Protein AF-A0A3A4KRW4-F1 (afdb_monomer)

Foldseek 3Di:
DVVVLCCLCVPQLVVLQVQLDDDDLDDDPVSVVVSNVRNCLSDVPPNHSNNVSVVVSVVVVVVVVVVVVVVVVVVVVVVVVVVVVVVVVVVD

Mean predicted aligned error: 8.27 Å

Sequence (92 aa):
METMRKHLDEDLLRTARRLARLNGFGTLPSSVVMKEAFEKKAEGAPDSAGRQYRAAVDVVVAMRDTYDAVIQKLTAQDQANAAAINQATEGA

Structure (mmCIF, N/CA/C/O backbone):
data_AF-A0A3A4KRW4-F1
#
_entry.id   AF-A0A3A4KRW4-F1
#
loop_
_atom_site.group_PDB
_atom_site.id
_atom_site.type_symbol
_atom_site.label_atom_id
_atom_site.label_alt_id
_atom_site.label_comp_id
_atom_site.label_asym_id
_atom_site.label_entity_id
_atom_site.label_seq_id
_atom_site.pdbx_PDB_ins_code
_atom_site.Cartn_x
_atom_site.Cartn_y
_atom_site.Cartn_z
_atom_site.occupancy
_atom_site.B_iso_or_equiv
_atom_site.auth_seq_id
_atom_site.auth_comp_id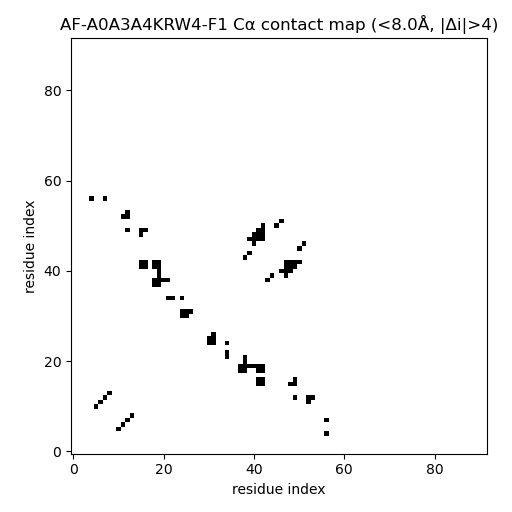
_atom_site.auth_asym_id
_atom_site.auth_atom_id
_atom_site.pdbx_PDB_model_num
ATOM 1 N N . MET A 1 1 ? -10.300 10.372 5.729 1.00 57.47 1 MET A N 1
ATOM 2 C CA . MET A 1 1 ? -10.111 8.910 5.569 1.00 57.47 1 MET A CA 1
ATOM 3 C C . MET A 1 1 ? -9.858 8.554 4.116 1.00 57.47 1 MET A C 1
ATOM 5 O O . MET A 1 1 ? -8.775 8.075 3.808 1.00 57.47 1 MET A O 1
ATOM 9 N N . GLU A 1 2 ? -10.777 8.906 3.216 1.00 63.22 2 GLU A N 1
ATOM 10 C CA . GLU A 1 2 ? -10.552 8.858 1.765 1.00 63.22 2 GLU A CA 1
ATOM 11 C C . GLU A 1 2 ? -9.288 9.622 1.351 1.00 63.22 2 GLU A C 1
ATOM 13 O O . GLU A 1 2 ? -8.540 9.151 0.514 1.00 63.22 2 GLU A O 1
ATOM 18 N N . THR A 1 3 ? -8.959 10.714 2.045 1.00 75.19 3 THR A N 1
ATOM 19 C CA . THR A 1 3 ? -7.742 11.513 1.845 1.00 75.19 3 THR A CA 1
ATOM 20 C C . THR A 1 3 ? -6.430 10.734 1.978 1.00 75.19 3 THR A C 1
ATOM 22 O O . THR A 1 3 ? -5.553 10.914 1.146 1.00 75.19 3 THR A O 1
ATOM 25 N N . MET A 1 4 ? -6.267 9.860 2.983 1.00 73.75 4 MET A N 1
ATOM 26 C CA . MET A 1 4 ? -5.009 9.111 3.170 1.00 73.75 4 MET A CA 1
ATOM 27 C C . MET A 1 4 ? -4.825 8.075 2.064 1.00 73.75 4 MET A C 1
ATOM 29 O O . MET A 1 4 ? -3.769 8.011 1.441 1.00 73.75 4 MET A O 1
ATOM 33 N N . ARG A 1 5 ? -5.878 7.297 1.793 1.00 73.31 5 ARG A N 1
ATOM 34 C CA . ARG A 1 5 ? -5.878 6.314 0.710 1.00 73.31 5 ARG A CA 1
ATOM 35 C C . ARG A 1 5 ? -5.677 6.995 -0.641 1.00 73.31 5 ARG A C 1
ATOM 37 O O . ARG A 1 5 ? -4.837 6.567 -1.416 1.00 73.31 5 ARG A O 1
ATOM 44 N N . LYS A 1 6 ? -6.355 8.121 -0.861 1.00 80.00 6 LYS A N 1
ATOM 45 C CA . LYS A 1 6 ? -6.207 8.964 -2.044 1.00 80.00 6 LYS A CA 1
ATOM 46 C C . LYS A 1 6 ? -4.780 9.480 -2.207 1.00 80.00 6 LYS A C 1
ATOM 48 O O . LYS A 1 6 ? -4.253 9.363 -3.296 1.00 80.00 6 LYS A O 1
ATOM 53 N N . HIS A 1 7 ? -4.114 9.972 -1.164 1.00 74.88 7 HIS A N 1
ATOM 54 C CA . HIS A 1 7 ? -2.715 10.407 -1.284 1.00 74.88 7 HIS A CA 1
ATOM 55 C C . HIS A 1 7 ? -1.759 9.249 -1.594 1.00 74.88 7 HIS A C 1
ATOM 57 O O . HIS A 1 7 ? -0.878 9.377 -2.444 1.00 74.88 7 HIS A O 1
ATOM 63 N N . LEU A 1 8 ? -1.951 8.097 -0.950 1.00 74.69 8 LEU A N 1
ATOM 64 C CA . LEU A 1 8 ? -1.141 6.907 -1.214 1.00 74.69 8 LEU A CA 1
ATOM 65 C C . LEU A 1 8 ? -1.349 6.382 -2.647 1.00 74.69 8 LEU A C 1
ATOM 67 O O . LEU A 1 8 ? -0.379 6.051 -3.333 1.00 74.69 8 LEU A O 1
ATOM 71 N N . ASP A 1 9 ? -2.590 6.382 -3.131 1.00 73.25 9 ASP A N 1
ATOM 72 C CA . ASP A 1 9 ? -2.933 5.896 -4.466 1.00 73.25 9 ASP A CA 1
ATOM 73 C C . ASP A 1 9 ? -2.645 6.921 -5.579 1.00 73.25 9 ASP A C 1
ATOM 75 O O . ASP A 1 9 ? -2.204 6.552 -6.668 1.00 73.25 9 ASP A O 1
ATOM 79 N N . GLU A 1 10 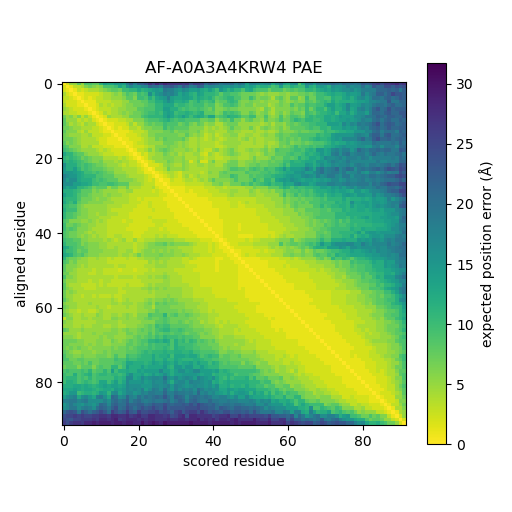? -2.868 8.214 -5.352 1.00 76.00 10 GLU A N 1
ATOM 80 C CA . GLU A 1 10 ? -2.748 9.249 -6.386 1.00 76.00 10 GLU A CA 1
ATOM 81 C C . GLU A 1 10 ? -1.339 9.818 -6.521 1.00 76.00 10 GLU A C 1
ATOM 83 O O . GLU A 1 10 ? -0.962 10.195 -7.631 1.00 76.00 10 GLU A O 1
ATOM 88 N N . ASP A 1 11 ? -0.545 9.889 -5.449 1.00 75.94 11 ASP A N 1
ATOM 89 C CA . ASP A 1 11 ? 0.768 10.540 -5.508 1.00 75.94 11 ASP A CA 1
ATOM 90 C C . ASP A 1 11 ? 1.903 9.524 -5.681 1.00 75.94 11 ASP A C 1
ATOM 92 O O . ASP A 1 11 ? 2.737 9.658 -6.588 1.00 75.94 11 ASP A O 1
ATOM 96 N N . LEU A 1 12 ? 1.904 8.456 -4.882 1.00 72.25 12 LEU A N 1
ATOM 97 C CA . LEU A 1 12 ? 2.954 7.433 -4.903 1.00 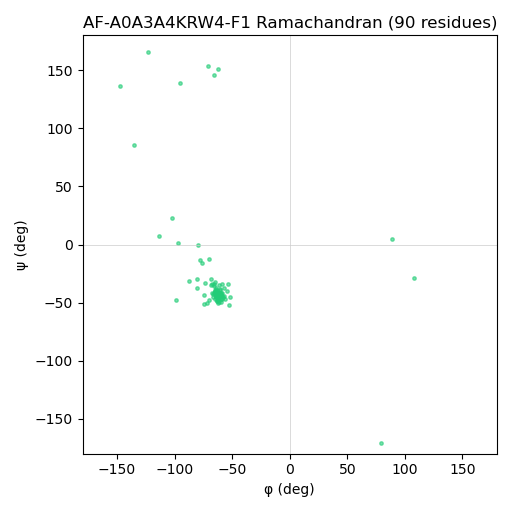72.25 12 LEU A CA 1
ATOM 98 C C . LEU A 1 12 ? 2.838 6.508 -6.122 1.00 72.25 12 LEU A C 1
ATOM 100 O O . LEU A 1 12 ? 3.800 6.377 -6.886 1.00 72.25 12 LEU A O 1
ATOM 104 N N . LEU A 1 13 ? 1.657 5.935 -6.389 1.00 77.06 13 LEU A N 1
ATOM 105 C CA . LEU A 1 13 ? 1.489 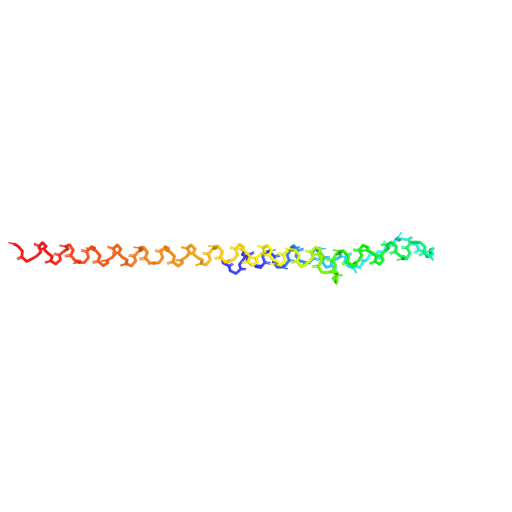5.062 -7.563 1.00 77.06 13 LEU A CA 1
ATOM 106 C C . LEU A 1 13 ? 1.605 5.829 -8.881 1.00 77.06 13 LEU A C 1
ATOM 108 O O . LEU A 1 13 ? 2.128 5.293 -9.858 1.00 77.06 13 LEU A O 1
ATOM 112 N N . ARG A 1 14 ? 1.163 7.090 -8.938 1.00 81.88 14 ARG A N 1
ATOM 113 C CA . ARG A 1 14 ? 1.326 7.924 -10.141 1.00 81.88 14 ARG A CA 1
ATOM 114 C C . ARG A 1 14 ? 2.796 8.183 -10.451 1.00 81.88 14 ARG A C 1
ATOM 116 O O . ARG A 1 14 ? 3.177 8.173 -11.621 1.00 81.88 14 ARG A O 1
ATOM 123 N N . THR A 1 15 ? 3.621 8.377 -9.425 1.00 79.81 15 THR A N 1
ATOM 124 C CA . THR A 1 15 ? 5.070 8.543 -9.586 1.00 79.81 15 THR A CA 1
ATOM 125 C C . THR A 1 15 ? 5.716 7.254 -10.093 1.00 79.81 15 THR A C 1
ATOM 127 O O . THR A 1 15 ? 6.446 7.296 -11.082 1.00 79.81 15 THR A O 1
ATOM 130 N N . ALA A 1 16 ? 5.362 6.097 -9.524 1.00 77.12 16 ALA A N 1
ATOM 131 C CA . ALA A 1 16 ? 5.831 4.799 -10.018 1.00 77.12 16 ALA A CA 1
ATOM 132 C C . ALA A 1 16 ? 5.418 4.546 -11.482 1.00 77.12 16 ALA A C 1
ATOM 134 O O . ALA A 1 16 ? 6.238 4.139 -12.301 1.00 77.12 16 ALA A O 1
ATOM 135 N N . ARG A 1 17 ? 4.178 4.883 -11.860 1.00 80.81 17 ARG A N 1
ATOM 136 C CA . ARG A 1 17 ? 3.692 4.758 -13.247 1.00 80.81 17 ARG A CA 1
ATOM 137 C C . ARG A 1 17 ? 4.412 5.680 -14.231 1.00 80.81 17 ARG A C 1
ATOM 139 O O . ARG A 1 17 ? 4.568 5.315 -15.392 1.00 80.81 17 ARG A O 1
ATOM 146 N N . ARG A 1 18 ? 4.860 6.865 -13.805 1.00 82.94 18 ARG A N 1
ATOM 147 C CA . ARG A 1 18 ? 5.665 7.760 -14.657 1.00 82.94 18 ARG A CA 1
ATOM 148 C C . ARG A 1 18 ? 7.024 7.152 -14.996 1.00 82.94 18 ARG A C 1
ATOM 150 O O . ARG A 1 18 ? 7.492 7.322 -16.115 1.00 82.94 18 ARG A O 1
ATOM 157 N N . LEU A 1 19 ? 7.609 6.395 -14.070 1.00 81.38 19 LEU A N 1
ATOM 158 C CA . LEU A 1 19 ? 8.869 5.682 -14.293 1.00 81.38 19 LEU A CA 1
ATOM 159 C C . LEU A 1 19 ? 8.730 4.503 -15.272 1.00 81.38 19 LEU A C 1
ATOM 161 O O . LEU A 1 19 ? 9.736 4.012 -15.767 1.00 81.38 19 LEU A O 1
ATOM 165 N N . ALA A 1 20 ? 7.504 4.084 -15.604 1.00 81.81 20 ALA A N 1
ATOM 166 C CA . ALA A 1 20 ? 7.244 3.061 -16.618 1.00 81.81 20 ALA A CA 1
ATOM 167 C C . ALA A 1 20 ? 7.315 3.590 -18.065 1.00 81.81 20 ALA A C 1
ATOM 169 O O . ALA A 1 20 ? 7.066 2.835 -19.001 1.00 81.81 20 ALA A O 1
ATOM 170 N N . ARG A 1 21 ? 7.590 4.888 -18.266 1.00 84.12 21 ARG A N 1
ATOM 171 C CA . ARG A 1 21 ? 7.730 5.510 -19.592 1.00 84.12 21 ARG A CA 1
ATOM 172 C C . ARG A 1 21 ? 8.952 6.419 -19.618 1.00 84.12 21 ARG A C 1
ATOM 174 O O . ARG A 1 21 ? 8.848 7.622 -19.381 1.00 84.12 21 ARG A O 1
ATOM 181 N N . LEU A 1 22 ? 10.112 5.835 -19.896 1.00 84.12 22 LEU A N 1
ATOM 182 C CA . LEU A 1 22 ? 11.394 6.533 -19.891 1.00 84.12 22 LEU A CA 1
ATOM 183 C C . LEU A 1 22 ? 11.781 7.001 -21.297 1.00 84.12 22 LEU A C 1
ATOM 185 O O . LEU A 1 22 ? 11.642 6.288 -22.292 1.00 84.12 22 LEU A O 1
ATOM 189 N N . ASN A 1 23 ? 12.314 8.218 -21.376 1.00 83.81 23 ASN A N 1
ATOM 190 C CA . ASN A 1 23 ? 12.849 8.819 -22.597 1.00 83.81 23 ASN A CA 1
ATOM 191 C C . ASN A 1 23 ? 14.315 9.222 -22.376 1.00 83.81 23 ASN A C 1
ATOM 193 O O . ASN A 1 23 ? 14.781 9.270 -21.242 1.00 83.81 23 ASN A O 1
ATOM 197 N N . GLY A 1 24 ? 15.045 9.516 -23.457 1.00 84.44 24 GLY A N 1
ATOM 198 C CA . GLY A 1 24 ? 16.415 10.048 -23.374 1.00 84.44 24 GLY A CA 1
ATOM 199 C C . GLY A 1 24 ? 17.539 9.008 -23.319 1.00 84.44 24 GLY A C 1
ATOM 200 O O . GLY A 1 24 ? 18.699 9.384 -23.227 1.00 84.44 24 GLY A O 1
ATOM 201 N N . PHE A 1 25 ? 17.226 7.714 -23.437 1.00 83.50 25 PHE A N 1
ATOM 202 C CA . PHE A 1 25 ? 18.234 6.644 -23.473 1.00 83.50 25 PHE A CA 1
ATOM 203 C C . PHE A 1 25 ? 18.961 6.532 -24.829 1.00 83.50 25 PHE A C 1
ATOM 205 O O . PHE A 1 25 ? 20.014 5.912 -24.909 1.00 83.50 25 PHE A O 1
ATOM 212 N N . GLY A 1 26 ? 18.436 7.139 -25.898 1.00 86.44 26 GLY A N 1
ATOM 213 C CA . GLY A 1 26 ? 18.962 6.968 -27.258 1.00 86.44 26 GLY A CA 1
ATOM 214 C C . GLY A 1 26 ? 18.503 5.657 -27.910 1.00 86.44 26 GLY A C 1
ATOM 215 O O . GLY A 1 26 ? 17.617 4.975 -27.396 1.00 86.44 26 GLY A O 1
ATOM 216 N N . THR A 1 27 ? 19.083 5.322 -29.064 1.00 89.69 27 THR A N 1
ATOM 217 C CA . THR A 1 27 ? 18.617 4.232 -29.950 1.00 89.69 27 THR A CA 1
ATOM 218 C C . THR A 1 27 ? 19.589 3.058 -30.074 1.00 89.69 27 THR A C 1
ATOM 220 O O . THR A 1 27 ? 19.367 2.159 -30.884 1.00 89.69 27 THR A O 1
ATOM 223 N N . LEU A 1 28 ? 20.669 3.042 -29.288 1.00 93.38 28 LEU A N 1
ATOM 224 C CA . LEU A 1 28 ? 21.594 1.912 -29.277 1.00 93.38 28 LEU A CA 1
ATOM 225 C C . LEU A 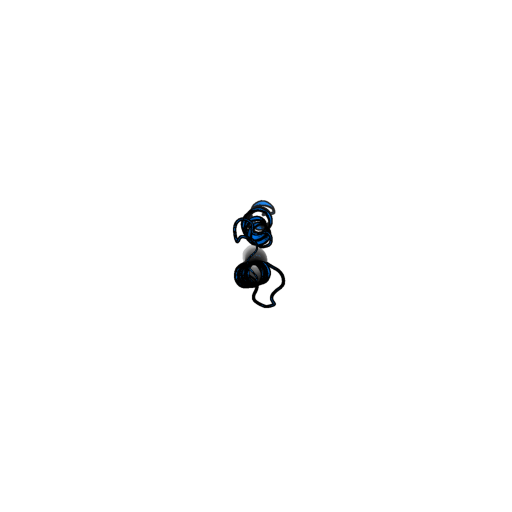1 28 ? 20.888 0.657 -28.728 1.00 93.38 28 LEU A C 1
ATOM 227 O O . LEU A 1 28 ? 20.085 0.761 -27.801 1.00 93.38 28 LEU A O 1
ATOM 231 N N . PRO A 1 29 ? 21.208 -0.553 -29.218 1.00 91.19 29 PRO A N 1
ATOM 232 C CA . PRO A 1 29 ? 20.571 -1.774 -28.722 1.00 91.19 29 PRO A CA 1
ATOM 233 C C . PRO A 1 29 ? 20.674 -1.943 -27.197 1.00 91.19 29 PRO A C 1
ATOM 235 O O . PRO A 1 29 ? 19.701 -2.299 -26.538 1.00 91.19 29 PRO A O 1
ATOM 238 N N . SER A 1 30 ? 21.827 -1.612 -26.609 1.00 91.69 30 SER A N 1
ATOM 239 C CA . SER A 1 30 ? 22.034 -1.657 -25.156 1.00 91.69 30 SER A CA 1
ATOM 240 C C . SER A 1 30 ? 21.176 -0.645 -24.393 1.00 91.69 30 SER A C 1
ATOM 242 O O . SER A 1 30 ? 20.706 -0.942 -23.294 1.00 91.69 30 SER A O 1
ATOM 244 N N . SER A 1 31 ? 20.944 0.538 -24.964 1.00 91.31 31 SER A N 1
ATOM 245 C CA . SER A 1 31 ? 20.145 1.577 -24.320 1.00 91.31 31 SER A CA 1
ATOM 246 C C . SER A 1 31 ? 18.655 1.251 -24.341 1.00 91.31 31 SER A C 1
ATOM 248 O O . SER A 1 31 ? 17.959 1.545 -23.370 1.00 91.31 31 SER A O 1
ATOM 250 N N . VAL A 1 32 ? 18.178 0.582 -25.395 1.00 91.44 32 VAL A N 1
ATOM 251 C CA . VAL A 1 32 ? 16.813 0.038 -25.468 1.00 91.44 32 VAL A CA 1
ATOM 252 C C . VAL A 1 32 ? 16.599 -1.024 -24.389 1.00 91.44 32 VAL A C 1
ATOM 254 O O . VAL A 1 32 ? 15.649 -0.924 -23.618 1.00 91.44 32 VAL A O 1
ATOM 257 N N . VAL A 1 33 ? 17.520 -1.984 -24.262 1.00 92.88 33 VAL A N 1
ATOM 258 C CA . VAL A 1 33 ? 17.428 -3.042 -23.240 1.00 92.88 33 VAL A CA 1
ATOM 259 C C . VAL A 1 33 ? 17.435 -2.461 -21.822 1.00 92.88 33 VAL A C 1
ATOM 261 O O . VAL A 1 33 ? 16.636 -2.873 -20.981 1.00 92.88 33 VAL A O 1
ATOM 264 N N . MET A 1 34 ? 18.298 -1.476 -21.548 1.00 89.44 34 MET A N 1
ATOM 265 C CA . MET A 1 34 ? 18.317 -0.785 -20.254 1.00 89.44 34 MET A CA 1
ATOM 266 C C . MET A 1 34 ? 17.004 -0.054 -19.979 1.00 89.44 34 MET A C 1
ATOM 268 O O . MET A 1 34 ? 16.437 -0.214 -18.899 1.00 89.44 34 MET A O 1
ATOM 272 N N . LYS A 1 35 ? 16.492 0.701 -20.958 1.00 91.44 35 LYS A N 1
ATOM 273 C CA . LYS A 1 35 ? 15.197 1.376 -20.851 1.00 91.44 35 LYS A CA 1
ATOM 274 C C . LYS A 1 35 ? 14.098 0.384 -20.462 1.00 91.44 35 LYS A C 1
ATOM 276 O O . LYS A 1 35 ? 13.416 0.601 -19.466 1.00 91.44 35 LYS A O 1
ATOM 281 N N . GLU A 1 36 ? 13.975 -0.722 -21.191 1.00 91.12 36 GLU A N 1
ATOM 282 C CA . GLU A 1 36 ? 12.965 -1.746 -20.911 1.00 91.12 36 GLU A CA 1
ATOM 283 C C . GLU A 1 36 ? 13.121 -2.365 -19.517 1.00 91.12 36 GLU A C 1
ATOM 285 O O . GLU A 1 36 ? 12.126 -2.638 -18.843 1.00 91.12 36 GLU A O 1
ATOM 290 N N . ALA A 1 37 ? 14.356 -2.596 -19.064 1.00 89.88 37 ALA A N 1
ATOM 291 C CA . ALA A 1 37 ? 14.619 -3.140 -17.735 1.00 89.88 37 ALA A CA 1
ATOM 292 C C . ALA A 1 37 ? 14.152 -2.182 -16.626 1.00 89.88 37 ALA A C 1
ATOM 294 O O . ALA A 1 37 ? 13.487 -2.612 -15.679 1.00 89.88 37 ALA A O 1
ATOM 295 N N . PHE A 1 38 ? 14.444 -0.884 -16.758 1.00 89.81 38 PHE A N 1
ATOM 296 C CA . PHE A 1 38 ? 13.979 0.130 -15.811 1.00 89.81 38 PHE A CA 1
ATOM 297 C C . PHE A 1 38 ? 12.457 0.297 -15.844 1.00 89.81 38 PHE A C 1
ATOM 299 O O . PHE A 1 38 ? 11.830 0.346 -14.784 1.00 89.81 38 PHE A O 1
ATOM 306 N N . GLU A 1 39 ? 11.849 0.313 -17.031 1.00 91.94 39 GLU A N 1
ATOM 307 C CA . GLU A 1 39 ? 10.393 0.398 -17.176 1.00 91.94 39 GLU A CA 1
ATOM 308 C C . GLU A 1 39 ? 9.695 -0.805 -16.522 1.00 91.94 39 GLU A C 1
ATOM 310 O O . GLU A 1 39 ? 8.746 -0.618 -15.760 1.00 91.94 39 GLU A O 1
ATOM 315 N N . LYS A 1 40 ? 10.223 -2.026 -16.705 1.00 91.56 40 LYS A N 1
ATOM 316 C CA . LYS A 1 40 ? 9.725 -3.245 -16.036 1.00 91.56 40 LYS A CA 1
ATOM 317 C C . LYS A 1 40 ? 9.868 -3.184 -14.515 1.00 91.56 40 LYS A C 1
ATOM 319 O O . LYS A 1 40 ? 8.979 -3.641 -13.791 1.00 91.56 40 LYS A O 1
ATOM 324 N N . LYS A 1 41 ? 10.977 -2.626 -14.015 1.00 90.12 41 LYS A N 1
ATOM 325 C CA . LYS A 1 41 ? 11.209 -2.450 -12.573 1.00 90.12 41 LYS A CA 1
ATOM 326 C C . LYS A 1 41 ? 10.261 -1.414 -11.966 1.00 90.12 41 LYS A C 1
ATOM 328 O O . LYS A 1 41 ? 9.881 -1.545 -10.803 1.00 90.12 41 LYS A O 1
ATOM 333 N N . ALA A 1 42 ? 9.835 -0.421 -12.739 1.00 88.00 42 ALA A N 1
ATOM 334 C CA . ALA A 1 42 ? 8.801 0.518 -12.325 1.00 88.00 42 ALA A CA 1
ATOM 335 C C . ALA A 1 42 ? 7.408 -0.143 -12.297 1.00 88.00 42 ALA A C 1
ATOM 337 O O . ALA A 1 42 ? 6.719 -0.098 -11.273 1.00 88.00 42 ALA A O 1
ATOM 338 N N . GLU A 1 43 ? 7.019 -0.821 -13.382 1.00 87.44 43 GLU A N 1
ATOM 339 C CA . GLU A 1 43 ? 5.721 -1.488 -13.535 1.00 87.44 43 GLU A CA 1
ATOM 340 C C . GLU A 1 43 ? 5.842 -2.750 -14.414 1.00 87.44 43 GLU A C 1
ATOM 342 O O . GLU A 1 43 ? 6.469 -2.730 -15.467 1.00 87.44 43 GLU A O 1
ATOM 347 N N . GLY A 1 44 ? 5.202 -3.854 -14.015 1.00 83.50 44 GLY A N 1
ATOM 348 C CA . GLY A 1 44 ? 5.108 -5.076 -14.829 1.00 83.50 44 GLY A CA 1
ATOM 349 C C . GLY A 1 44 ? 5.959 -6.252 -14.343 1.00 83.50 44 GLY A C 1
ATOM 350 O O . GLY A 1 44 ? 5.529 -7.3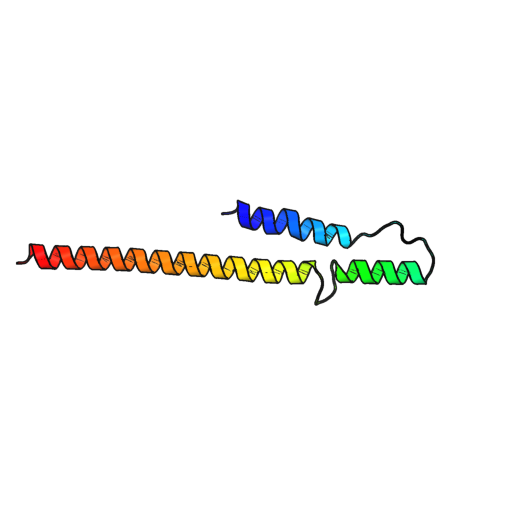94 -14.503 1.00 83.50 44 GLY A O 1
ATOM 351 N N . ALA A 1 45 ? 7.091 -6.015 -13.671 1.00 89.00 45 ALA A N 1
ATOM 352 C CA . ALA A 1 45 ? 7.812 -7.078 -12.964 1.00 89.00 45 ALA A CA 1
ATOM 353 C C . ALA A 1 45 ? 7.054 -7.540 -11.695 1.00 89.00 45 ALA A C 1
ATOM 355 O O . ALA A 1 45 ? 6.299 -6.753 -11.118 1.00 89.00 45 ALA A O 1
ATOM 356 N N . PRO A 1 46 ? 7.232 -8.791 -11.223 1.00 88.56 46 PRO A N 1
ATOM 357 C CA . PRO A 1 46 ? 6.631 -9.268 -9.970 1.00 88.56 46 PRO A CA 1
ATOM 358 C C . PRO A 1 46 ? 7.044 -8.447 -8.743 1.00 88.56 46 PRO A C 1
ATOM 360 O O . PRO A 1 46 ? 6.242 -8.233 -7.838 1.00 88.56 46 PRO A O 1
ATOM 363 N N . ASP A 1 47 ? 8.274 -7.947 -8.748 1.00 88.31 47 ASP A N 1
ATOM 364 C CA . ASP A 1 47 ? 8.876 -7.111 -7.716 1.00 88.31 47 ASP A CA 1
ATOM 365 C C . ASP A 1 47 ? 8.907 -5.627 -8.118 1.00 88.31 47 ASP A C 1
ATOM 367 O O . ASP A 1 47 ? 9.734 -4.866 -7.611 1.00 88.31 47 ASP A O 1
ATOM 371 N N . SER A 1 48 ? 8.036 -5.206 -9.042 1.00 91.38 48 SER A N 1
ATOM 372 C CA . SER A 1 48 ? 8.010 -3.821 -9.501 1.00 91.38 48 SER A CA 1
ATOM 373 C C . SER A 1 48 ? 7.672 -2.855 -8.368 1.00 91.38 48 SER A C 1
ATOM 375 O O . SER A 1 48 ? 6.909 -3.183 -7.454 1.00 91.38 48 SER A O 1
ATOM 377 N N . ALA A 1 49 ? 8.180 -1.626 -8.465 1.00 87.44 49 ALA A N 1
ATOM 378 C CA . ALA A 1 49 ? 7.889 -0.568 -7.504 1.00 87.44 49 ALA A CA 1
ATOM 379 C C . ALA A 1 49 ? 6.372 -0.400 -7.308 1.00 87.44 49 ALA A C 1
ATOM 381 O O . ALA A 1 49 ? 5.889 -0.397 -6.179 1.00 87.44 49 ALA A O 1
ATOM 382 N N . GLY A 1 50 ? 5.595 -0.379 -8.400 1.00 88.00 50 GLY A N 1
ATOM 383 C CA . GLY A 1 50 ? 4.133 -0.306 -8.333 1.00 88.00 50 GLY A CA 1
ATOM 384 C C . GLY A 1 50 ? 3.476 -1.439 -7.529 1.00 88.00 50 GLY A C 1
ATOM 385 O O . GLY A 1 50 ? 2.514 -1.186 -6.807 1.00 88.00 50 GLY A O 1
ATOM 386 N N . ARG A 1 51 ? 3.986 -2.678 -7.606 1.00 89.56 51 ARG A N 1
ATOM 387 C CA . ARG A 1 51 ? 3.460 -3.809 -6.818 1.00 89.56 51 ARG A CA 1
ATOM 388 C C . ARG A 1 51 ? 3.860 -3.718 -5.351 1.00 89.56 51 ARG A C 1
ATOM 390 O O . ARG A 1 51 ? 3.008 -3.924 -4.492 1.00 89.56 51 ARG A O 1
ATOM 397 N N . GLN A 1 52 ? 5.115 -3.373 -5.070 1.00 89.19 52 GLN A N 1
ATOM 398 C CA . GLN A 1 52 ? 5.595 -3.202 -3.697 1.00 89.19 52 GLN A CA 1
ATOM 399 C C . GLN A 1 52 ? 4.836 -2.083 -2.975 1.00 89.19 52 GLN A C 1
ATOM 401 O O . GLN A 1 52 ? 4.430 -2.260 -1.829 1.00 89.19 52 GLN A O 1
ATOM 406 N N . TYR A 1 53 ? 4.569 -0.965 -3.660 1.00 87.19 53 TYR A N 1
ATOM 407 C CA . TYR A 1 53 ? 3.773 0.121 -3.093 1.00 87.19 53 TYR A CA 1
ATOM 408 C C . TYR A 1 53 ? 2.342 -0.310 -2.775 1.00 87.19 53 TYR A C 1
ATOM 410 O O . TYR A 1 53 ? 1.877 -0.029 -1.676 1.00 87.19 53 TYR A O 1
ATOM 418 N N . ARG A 1 54 ? 1.660 -1.035 -3.674 1.00 87.00 54 ARG A N 1
ATOM 419 C CA . ARG A 1 54 ? 0.309 -1.560 -3.386 1.00 87.00 54 ARG A CA 1
ATOM 420 C C . ARG A 1 54 ? 0.308 -2.470 -2.162 1.00 87.00 54 ARG A C 1
ATOM 422 O O . ARG A 1 54 ? -0.491 -2.257 -1.262 1.00 87.00 54 ARG A O 1
ATOM 429 N N . ALA A 1 55 ? 1.255 -3.405 -2.087 1.00 89.00 55 ALA A N 1
ATOM 430 C CA . ALA A 1 55 ? 1.368 -4.304 -0.943 1.00 89.00 55 ALA A CA 1
ATOM 431 C C . ALA A 1 55 ? 1.577 -3.541 0.379 1.00 89.00 55 ALA A C 1
ATOM 433 O O . ALA A 1 55 ? 0.950 -3.860 1.385 1.00 89.00 55 ALA A O 1
ATOM 434 N N . ALA A 1 56 ? 2.419 -2.503 0.380 1.00 86.56 56 ALA A N 1
ATOM 435 C CA . ALA A 1 56 ? 2.622 -1.665 1.558 1.00 86.56 56 ALA A CA 1
ATOM 436 C C . ALA A 1 56 ? 1.352 -0.885 1.950 1.00 86.56 56 ALA A C 1
ATOM 438 O O . ALA A 1 56 ? 1.022 -0.810 3.134 1.00 86.56 56 ALA A O 1
ATOM 439 N N . VAL A 1 57 ? 0.622 -0.335 0.972 1.00 86.81 57 VAL A N 1
ATOM 440 C CA . VAL A 1 57 ? -0.659 0.352 1.212 1.00 86.81 57 VAL A CA 1
ATOM 441 C C . VAL A 1 57 ? -1.680 -0.604 1.822 1.00 86.81 57 VAL A C 1
ATOM 443 O O . VAL A 1 57 ? -2.312 -0.248 2.814 1.00 86.81 57 VAL A O 1
ATOM 446 N N . ASP A 1 58 ? -1.797 -1.821 1.291 1.00 88.62 58 ASP A N 1
ATOM 447 C CA . ASP A 1 58 ? -2.730 -2.830 1.798 1.00 88.62 58 ASP A CA 1
ATOM 448 C C . ASP A 1 58 ? -2.444 -3.176 3.264 1.00 88.62 58 ASP A C 1
ATOM 450 O O . ASP A 1 58 ? -3.367 -3.231 4.078 1.00 88.62 58 ASP A O 1
ATOM 454 N N . VAL A 1 59 ? -1.167 -3.328 3.631 1.00 91.69 59 VAL A N 1
ATOM 455 C CA . VAL A 1 59 ? -0.763 -3.580 5.023 1.00 91.69 59 VAL A CA 1
ATOM 456 C C . VAL A 1 59 ? -1.171 -2.425 5.935 1.00 91.69 59 VAL A C 1
ATOM 458 O O . VAL A 1 59 ? -1.786 -2.654 6.975 1.00 91.69 59 VAL A O 1
ATOM 461 N N . VAL A 1 60 ? -0.869 -1.180 5.558 1.00 88.12 60 VAL A N 1
ATOM 462 C CA . VAL A 1 60 ? -1.193 -0.010 6.391 1.00 88.12 60 VAL A CA 1
ATOM 463 C C . VAL A 1 60 ? -2.705 0.170 6.540 1.00 88.12 60 VAL A C 1
ATOM 465 O O . VAL A 1 60 ? -3.183 0.482 7.632 1.00 88.12 60 VAL A O 1
ATOM 468 N N . VAL A 1 61 ? -3.469 -0.062 5.470 1.00 87.88 61 VAL A N 1
ATOM 469 C CA . VAL A 1 61 ? -4.937 -0.028 5.515 1.00 87.88 61 VAL A CA 1
ATOM 470 C C . VAL A 1 61 ? -5.466 -1.112 6.454 1.00 87.88 61 VAL A C 1
ATOM 472 O O . VAL A 1 61 ? -6.263 -0.799 7.334 1.00 87.88 61 VAL A O 1
ATOM 475 N N . ALA A 1 62 ? -4.964 -2.345 6.349 1.00 91.81 62 ALA A N 1
ATOM 476 C CA . ALA A 1 62 ? -5.377 -3.446 7.217 1.00 91.81 62 ALA A CA 1
ATOM 477 C C . ALA A 1 62 ? -5.061 -3.183 8.700 1.00 91.81 62 ALA A C 1
ATOM 479 O O . ALA A 1 62 ? -5.892 -3.454 9.569 1.00 91.81 62 ALA A O 1
ATOM 480 N N . MET A 1 63 ? -3.885 -2.623 9.005 1.00 90.12 63 MET A N 1
ATOM 481 C CA . MET A 1 63 ? -3.521 -2.235 10.373 1.00 90.12 63 MET A CA 1
ATOM 482 C C . MET A 1 63 ? -4.500 -1.206 10.937 1.00 90.12 63 MET A C 1
ATOM 484 O O . MET A 1 63 ? -4.983 -1.359 12.057 1.00 90.12 63 MET A O 1
ATOM 488 N N . ARG A 1 64 ? -4.822 -0.174 10.155 1.00 89.00 64 ARG A N 1
ATOM 489 C CA . ARG A 1 64 ? -5.775 0.861 10.558 1.00 89.00 64 ARG A CA 1
ATOM 490 C C . ARG A 1 64 ? -7.174 0.284 10.778 1.00 89.00 64 ARG A C 1
ATOM 492 O O . ARG A 1 64 ? -7.753 0.535 11.828 1.00 89.00 64 ARG A O 1
ATOM 499 N N . ASP A 1 65 ? -7.687 -0.516 9.848 1.00 92.06 65 ASP A N 1
ATOM 500 C CA . ASP A 1 65 ? -9.015 -1.129 9.981 1.00 92.06 65 ASP A CA 1
ATOM 501 C C . ASP A 1 65 ? -9.085 -2.048 11.215 1.00 92.06 65 ASP A C 1
ATOM 503 O O . ASP A 1 65 ? -10.095 -2.092 11.919 1.00 92.06 65 ASP A O 1
ATOM 507 N N . THR A 1 66 ? -7.976 -2.721 11.538 1.00 94.75 66 THR A N 1
ATOM 508 C CA . THR A 1 66 ? -7.848 -3.514 12.766 1.00 94.75 66 THR A CA 1
ATOM 509 C C . THR A 1 66 ? -7.914 -2.635 14.015 1.00 94.75 66 THR A C 1
ATOM 511 O O . THR A 1 66 ? -8.648 -2.959 14.948 1.00 94.75 66 THR A O 1
ATOM 514 N N . TYR A 1 67 ? -7.187 -1.514 14.050 1.00 94.06 67 TYR A N 1
ATOM 515 C CA . TYR A 1 67 ? -7.245 -0.588 15.182 1.00 94.06 67 TYR A CA 1
ATOM 516 C C . TYR A 1 67 ? -8.635 0.025 15.357 1.00 94.06 67 TYR A C 1
ATOM 518 O O . TYR A 1 67 ? -9.128 0.069 16.483 1.00 94.06 67 TYR A O 1
ATOM 526 N N . ASP A 1 68 ? -9.294 0.421 14.267 1.00 94.75 68 ASP A N 1
ATOM 527 C CA . ASP A 1 68 ? -10.659 0.953 14.306 1.00 94.75 68 ASP A CA 1
ATOM 528 C C . ASP A 1 68 ? -11.627 -0.079 14.917 1.00 94.75 68 ASP A C 1
ATOM 530 O O . ASP A 1 68 ? -12.418 0.255 15.802 1.00 94.75 68 ASP A O 1
ATOM 534 N N . ALA A 1 69 ? -11.518 -1.353 14.523 1.00 95.25 69 ALA A N 1
ATOM 535 C CA . ALA A 1 69 ? -12.335 -2.431 15.081 1.00 95.25 69 ALA A CA 1
ATOM 536 C C . ALA A 1 69 ? -12.054 -2.684 16.574 1.00 95.25 69 ALA A C 1
ATOM 538 O O . ALA A 1 69 ? -12.980 -2.897 17.361 1.00 95.25 69 ALA A O 1
ATOM 539 N N . VAL A 1 70 ? -10.782 -2.647 16.983 1.00 96.06 70 VAL A N 1
ATOM 540 C CA . VAL A 1 70 ? -10.386 -2.810 18.390 1.00 96.06 70 VAL A CA 1
ATOM 541 C C . VAL A 1 70 ? -10.929 -1.666 19.244 1.00 96.06 70 VAL A C 1
ATOM 543 O O . VAL A 1 70 ? -11.494 -1.927 20.305 1.00 96.06 70 VAL A O 1
ATOM 546 N N . ILE A 1 71 ? -10.815 -0.422 18.772 1.00 94.69 71 ILE A N 1
ATOM 547 C CA . ILE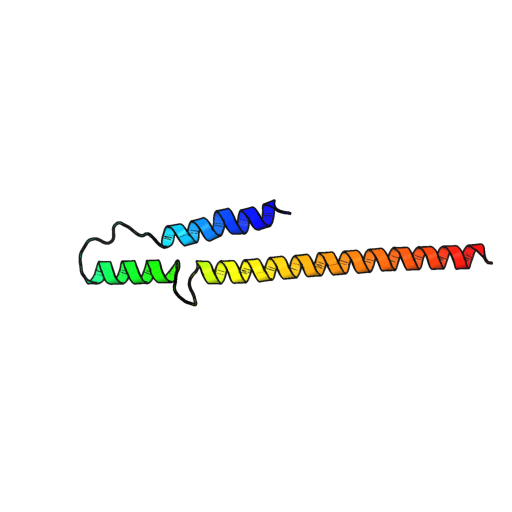 A 1 71 ? -11.343 0.759 19.465 1.00 94.69 71 ILE A CA 1
ATOM 548 C C . ILE A 1 71 ? -12.856 0.631 19.641 1.00 94.69 71 ILE A C 1
ATOM 550 O O . ILE A 1 71 ? -13.349 0.768 20.758 1.00 94.69 71 ILE A O 1
ATOM 554 N N . GLN A 1 72 ? -13.590 0.306 18.573 1.00 94.81 72 GLN A N 1
ATOM 555 C CA . GLN A 1 72 ? -15.044 0.131 18.641 1.00 94.81 72 GLN A CA 1
ATOM 556 C C . GLN A 1 72 ? -15.448 -0.938 19.656 1.00 94.81 72 GLN A C 1
ATOM 558 O O . GLN A 1 72 ? -16.357 -0.720 20.459 1.00 94.81 72 GLN A O 1
ATOM 563 N N . LYS A 1 73 ? -14.754 -2.081 19.650 1.00 95.00 73 LYS A N 1
ATOM 564 C CA . LYS A 1 73 ? -15.011 -3.163 20.600 1.00 95.00 73 LYS A CA 1
ATOM 565 C C . LYS A 1 73 ? -14.751 -2.723 22.040 1.00 95.00 73 LYS A C 1
ATOM 567 O O . LYS A 1 73 ? -15.568 -3.016 22.907 1.00 95.00 73 LYS A O 1
ATOM 572 N N . LEU A 1 74 ? -13.647 -2.016 22.283 1.00 95.00 74 LEU A N 1
ATOM 573 C CA . LEU A 1 74 ? -13.304 -1.513 23.611 1.00 95.00 74 LEU A CA 1
ATOM 574 C C . LEU A 1 74 ? -14.347 -0.505 24.106 1.00 95.00 74 LEU A C 1
ATOM 576 O O . LEU A 1 74 ? -14.867 -0.660 25.202 1.00 95.00 74 LEU A O 1
ATOM 580 N N . THR A 1 75 ? -14.736 0.461 23.269 1.00 94.31 75 THR A N 1
ATOM 581 C CA . THR A 1 75 ? -15.774 1.444 23.615 1.00 94.31 75 THR A CA 1
ATOM 582 C C . THR A 1 75 ? -17.121 0.781 23.910 1.00 94.31 75 THR A C 1
ATOM 584 O O . THR A 1 75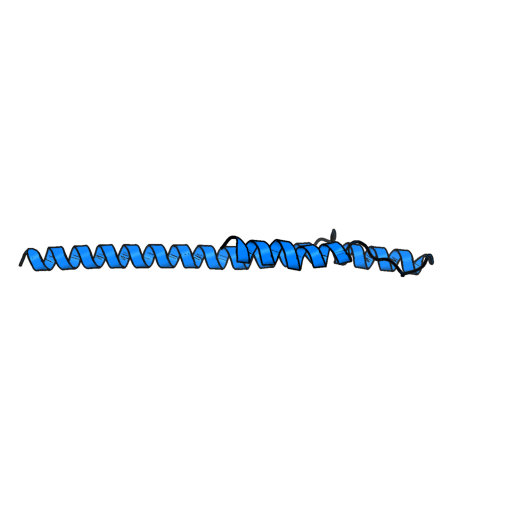 ? -17.784 1.149 24.877 1.00 94.31 75 THR A O 1
ATOM 587 N N . ALA A 1 76 ? -17.530 -0.215 23.119 1.00 93.19 76 ALA A N 1
ATOM 588 C CA . ALA A 1 76 ? -18.767 -0.954 23.366 1.00 93.19 76 ALA A CA 1
ATOM 589 C C . ALA A 1 76 ? -18.713 -1.742 24.686 1.00 93.19 76 ALA A C 1
ATOM 591 O O . ALA A 1 76 ? -19.698 -1.792 25.423 1.00 93.19 76 ALA A O 1
ATOM 592 N N . GLN A 1 77 ? -17.559 -2.334 25.002 1.00 94.31 77 GLN A N 1
ATOM 593 C CA . GLN A 1 77 ? -17.351 -3.055 26.255 1.00 94.31 77 GLN A CA 1
ATOM 594 C C . GLN A 1 77 ? -17.367 -2.111 27.465 1.00 94.31 77 GLN A C 1
ATOM 596 O O . GLN A 1 77 ? -18.012 -2.425 28.462 1.00 94.31 77 GLN A O 1
ATOM 601 N N . ASP A 1 78 ? -16.738 -0.939 27.366 1.00 92.19 78 ASP A N 1
ATOM 602 C CA . ASP A 1 78 ? -16.773 0.081 28.418 1.00 92.19 78 ASP A CA 1
ATOM 603 C C . ASP A 1 78 ? -18.201 0.582 28.672 1.00 92.19 78 ASP A C 1
ATOM 605 O O . ASP A 1 78 ? -18.625 0.691 29.822 1.00 92.19 78 ASP A O 1
ATOM 609 N N . GLN A 1 79 ? -18.982 0.814 27.611 1.00 91.50 79 GLN A N 1
ATOM 610 C CA . GLN A 1 79 ? -20.395 1.190 27.728 1.00 91.50 79 GLN A CA 1
ATOM 611 C C . GLN A 1 79 ? -21.235 0.092 28.394 1.00 91.50 79 GLN A C 1
ATOM 613 O O . GLN A 1 79 ? -22.046 0.389 29.273 1.00 91.50 79 GLN A O 1
ATOM 618 N N . ALA A 1 80 ? -21.029 -1.172 28.013 1.00 91.88 80 ALA A N 1
ATOM 619 C CA . ALA A 1 80 ? -21.730 -2.304 28.615 1.00 91.88 80 ALA A CA 1
ATOM 620 C C . ALA A 1 80 ? -21.385 -2.462 30.105 1.00 91.88 80 ALA A C 1
ATOM 622 O O . ALA A 1 80 ? -22.277 -2.660 30.930 1.00 91.88 80 ALA A O 1
ATOM 623 N N . ASN A 1 81 ? -20.107 -2.313 30.460 1.00 90.94 81 ASN A N 1
ATOM 624 C CA . ASN A 1 81 ? -19.651 -2.371 31.845 1.00 90.94 81 ASN A CA 1
ATOM 625 C C . ASN A 1 81 ? -20.235 -1.224 32.679 1.00 90.94 81 ASN A C 1
ATOM 627 O O . ASN A 1 81 ? -20.722 -1.463 33.780 1.00 90.94 81 ASN A O 1
ATOM 631 N N . ALA A 1 82 ? -20.233 0.006 32.157 1.00 88.62 82 ALA A N 1
ATOM 632 C CA . ALA A 1 82 ? -20.826 1.154 32.840 1.00 88.62 82 ALA A CA 1
ATOM 633 C C . ALA A 1 82 ? -22.333 0.961 33.079 1.00 88.62 82 ALA A C 1
ATOM 635 O O . ALA A 1 82 ? -22.823 1.233 34.174 1.00 88.62 82 ALA A O 1
ATOM 636 N N . ALA A 1 83 ? -23.061 0.433 32.089 1.00 87.94 83 ALA A N 1
ATOM 637 C CA . ALA A 1 83 ? -24.477 0.106 32.236 1.00 87.94 83 ALA A CA 1
ATOM 638 C C . ALA A 1 83 ? -24.717 -0.966 33.314 1.00 87.94 83 ALA A C 1
ATOM 640 O O . ALA A 1 83 ? -25.620 -0.815 34.136 1.00 87.94 83 ALA A O 1
ATOM 641 N N . ALA A 1 84 ? -23.890 -2.017 33.345 1.00 87.50 84 ALA A N 1
ATOM 642 C CA . ALA A 1 84 ? -23.976 -3.074 34.351 1.00 87.50 84 ALA A CA 1
ATOM 643 C C . ALA A 1 84 ? -23.665 -2.565 35.768 1.00 87.50 84 ALA A C 1
ATOM 645 O O . ALA A 1 84 ? -24.352 -2.939 36.716 1.00 87.50 84 ALA A O 1
ATOM 646 N N . ILE A 1 85 ? -22.664 -1.688 35.913 1.00 87.38 85 ILE A N 1
ATOM 647 C CA . ILE A 1 85 ? -22.332 -1.055 37.196 1.00 87.38 85 ILE A CA 1
ATOM 648 C C . ILE A 1 85 ? -23.509 -0.210 37.683 1.00 87.38 85 ILE A C 1
ATOM 650 O O . ILE A 1 85 ? -23.950 -0.415 38.808 1.00 87.38 85 ILE A O 1
ATOM 654 N N . ASN A 1 86 ? -24.061 0.665 36.835 1.00 81.88 86 ASN A N 1
ATOM 655 C CA . ASN A 1 86 ? -25.200 1.509 37.206 1.00 81.88 86 ASN A CA 1
ATOM 656 C C . ASN A 1 86 ? -26.397 0.674 37.690 1.00 81.88 86 ASN A C 1
ATOM 658 O O . ASN A 1 86 ? -26.928 0.947 38.764 1.00 81.88 86 ASN A O 1
ATOM 662 N N . GLN A 1 87 ? -26.752 -0.394 36.963 1.00 81.00 87 GLN A N 1
ATOM 663 C CA . GLN A 1 87 ? -27.819 -1.322 37.365 1.00 81.00 87 GLN A CA 1
ATOM 664 C C . GLN A 1 87 ? -27.542 -2.018 38.704 1.00 81.00 87 GLN A C 1
ATOM 666 O O . GLN A 1 87 ? -28.462 -2.208 39.495 1.00 81.00 87 GLN A O 1
ATOM 671 N N . ALA A 1 88 ? -26.290 -2.398 38.972 1.00 81.81 88 ALA A N 1
ATOM 672 C CA . ALA A 1 88 ? -25.915 -3.028 40.234 1.00 81.81 88 ALA A CA 1
ATOM 673 C C . ALA A 1 88 ? -26.018 -2.058 41.425 1.00 81.81 88 ALA A C 1
ATOM 675 O O . ALA A 1 88 ? -26.383 -2.480 42.518 1.00 81.81 88 ALA A O 1
ATOM 676 N N . THR A 1 89 ? -25.722 -0.770 41.222 1.00 75.19 89 THR A N 1
ATOM 677 C CA . THR A 1 89 ? -25.838 0.266 42.263 1.00 75.19 89 THR A CA 1
ATOM 678 C C . THR A 1 89 ? -27.254 0.796 42.476 1.00 75.19 89 THR A C 1
ATOM 680 O O . THR A 1 89 ? -27.564 1.190 43.589 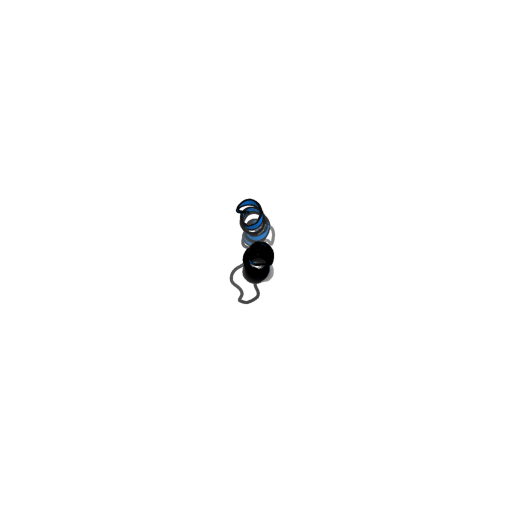1.00 75.19 89 THR A O 1
ATOM 683 N N . GLU A 1 90 ? -28.120 0.808 41.459 1.00 68.25 90 GLU A N 1
ATOM 684 C CA . GLU A 1 90 ? -29.529 1.225 41.606 1.00 68.25 90 GLU A CA 1
ATOM 685 C C . GLU A 1 90 ? -30.418 0.139 42.245 1.00 68.25 90 GLU A C 1
ATOM 687 O O . GLU A 1 90 ? -31.547 0.417 42.646 1.00 68.25 90 GLU A O 1
ATOM 692 N N . GLY A 1 91 ? -29.920 -1.099 42.337 1.00 58.50 91 GLY A N 1
ATOM 693 C CA . GLY A 1 91 ? -30.595 -2.230 42.982 1.00 58.50 91 GLY A CA 1
ATOM 694 C C . GLY A 1 91 ? -30.177 -2.510 44.434 1.00 58.50 91 GLY A C 1
ATOM 695 O O . GLY A 1 91 ? -30.669 -3.489 44.998 1.00 58.50 91 GLY A O 1
ATOM 696 N N . ALA A 1 92 ? -29.276 -1.708 45.014 1.00 50.09 92 ALA A N 1
ATOM 697 C CA . ALA A 1 92 ? -28.792 -1.806 46.399 1.00 50.09 92 ALA A CA 1
ATOM 698 C C . ALA A 1 92 ? -29.333 -0.654 47.259 1.00 50.09 92 ALA A C 1
ATOM 700 O O . ALA A 1 92 ? -29.633 -0.912 48.447 1.00 50.09 92 ALA A O 1
#

Radius of gyration: 25.1 Å; Cα contacts (8 Å, |Δi|>4): 52; chains: 1; bounding box: 53×21×76 Å

pLDDT: mean 85.47, std 8.81, range [50.09, 96.06]

Nearest PDB structures (foldseek):
  4w4k-assembly2_C  TM=7.826E-01  e=9.301E+00  Mycobacterium tuberculosis str. Erdman = ATCC 35801
  4w4k-assembly1_A  TM=6.540E-01  e=9.877E+00  Mycobacterium tuberculosis str. Erdman = ATCC 35801

Secondary structure (DSSP, 8-state):
-HHHHHHIIIIIHHHHHHTTS---S-SSHHHHHHHHHHHHHHTTSTT-HHHHHHHHHHHHHHHHHHHHHHHHHHHHHHHHHHHHHHHHHHT-

Organism: NCBI:txid2340916

Solvent-accessible surface area (backbone atoms only — not comparable to full-atom values): 5053 Å² total; per-residue (Å²): 109,70,61,60,58,44,48,54,56,59,55,53,44,47,53,28,57,52,48,45,64,81,78,90,63,66,86,49,74,69,32,47,53,50,49,53,52,49,18,28,43,17,42,85,41,90,84,2,49,42,50,54,51,50,54,53,50,52,51,56,51,51,53,50,56,50,51,55,52,51,50,53,51,50,53,52,50,53,53,52,50,52,53,51,50,53,55,59,61,77,74,109